Protein AF-A0A2M8Y0J9-F1 (afdb_monomer_lite)

Radius of gyration: 22.46 Å; chains: 1; bounding box: 64×47×42 Å

Foldseek 3Di:
DVVVVVVVVVVVVVVVDDDDPPPVCLQPLPCFPVVCVVPVCSNVSHPDPDDDDPWDDDDDDDDFDQPDDPVLVPDPPDDSVPPTPGDDPPDPPDPPPID

Sequence (99 aa):
MKKSLLFLIVLFSIVKANAQSYMGYIPDNYAGVQGVLFNPASIVDSRFKTDINLFSASGTLTNDFYGLSLFDLSKDSYEVNRDGARIPKKIMGDLFFLM

Structure (mmCIF, N/CA/C/O backbone):
data_AF-A0A2M8Y0J9-F1
#
_entry.id   AF-A0A2M8Y0J9-F1
#
loop_
_atom_site.group_PDB
_atom_site.id
_atom_site.type_symbol
_atom_site.label_atom_id
_atom_site.label_alt_id
_atom_site.label_comp_id
_atom_site.label_asym_id
_atom_site.label_entity_id
_atom_site.label_seq_id
_atom_site.pdbx_PDB_ins_code
_atom_site.Cartn_x
_atom_site.Cartn_y
_atom_site.Cartn_z
_atom_site.occupancy
_atom_site.B_iso_or_equiv
_atom_site.auth_seq_id
_atom_site.auth_comp_id
_atom_site.auth_asym_id
_atom_site.auth_atom_id
_atom_site.pdbx_PDB_model_num
ATOM 1 N N . MET A 1 1 ? 1.001 30.313 23.841 1.00 60.75 1 MET A N 1
ATOM 2 C CA . MET A 1 1 ? 1.987 30.283 22.731 1.00 60.75 1 MET A CA 1
ATOM 3 C C . MET A 1 1 ? 2.586 28.891 22.507 1.00 60.75 1 MET A C 1
ATOM 5 O O . MET A 1 1 ? 2.402 28.354 21.427 1.00 60.75 1 MET A O 1
ATOM 9 N N . LYS A 1 2 ? 3.196 28.244 23.513 1.00 69.38 2 LYS A N 1
ATOM 10 C CA . LYS A 1 2 ? 3.860 26.924 23.364 1.00 69.38 2 LYS A CA 1
ATOM 11 C C . LYS A 1 2 ? 2.953 25.791 22.830 1.00 69.38 2 LYS A C 1
ATOM 13 O O . LYS A 1 2 ? 3.394 24.989 22.022 1.00 69.38 2 LYS A O 1
ATOM 18 N N . LYS A 1 3 ? 1.669 25.770 23.220 1.00 79.50 3 LYS A N 1
ATOM 19 C CA . LYS A 1 3 ? 0.677 24.774 22.756 1.00 79.50 3 LYS A CA 1
ATOM 20 C C . LYS A 1 3 ? 0.274 24.942 21.280 1.00 79.50 3 LYS A C 1
ATOM 22 O O . LYS A 1 3 ? 0.011 23.954 20.612 1.00 79.50 3 LYS A O 1
ATOM 27 N N . SER A 1 4 ? 0.262 26.181 20.777 1.00 85.56 4 SER A N 1
ATOM 28 C CA . SER A 1 4 ? -0.065 26.484 19.373 1.00 85.56 4 SER A CA 1
ATOM 29 C C . SER A 1 4 ? 1.073 26.067 18.434 1.00 85.56 4 SER A C 1
ATOM 31 O O . SER A 1 4 ? 0.836 25.484 17.383 1.00 85.56 4 SER A O 1
ATOM 33 N N . LEU A 1 5 ? 2.324 26.252 18.872 1.00 90.19 5 LEU A N 1
ATOM 34 C CA . LEU A 1 5 ? 3.499 25.779 18.139 1.00 90.19 5 LEU A CA 1
ATOM 35 C C . LEU A 1 5 ? 3.516 24.247 18.001 1.00 90.19 5 LEU A C 1
ATOM 37 O O . LEU A 1 5 ? 3.785 23.727 16.924 1.00 90.19 5 LEU A O 1
ATOM 41 N N . LEU A 1 6 ? 3.189 23.531 19.079 1.00 88.88 6 LEU A N 1
ATOM 42 C CA . LEU A 1 6 ? 3.132 22.066 19.084 1.00 88.88 6 LEU A CA 1
ATOM 43 C C . LEU A 1 6 ? 2.058 21.542 18.116 1.00 88.88 6 LEU A C 1
ATOM 45 O O . LEU A 1 6 ? 2.312 20.614 17.355 1.00 88.88 6 LEU A O 1
ATOM 49 N N . PHE A 1 7 ? 0.893 22.194 18.086 1.00 90.62 7 PHE A N 1
ATOM 50 C CA . PHE A 1 7 ? -0.174 21.886 17.133 1.00 90.62 7 PHE A CA 1
ATOM 51 C C . PHE A 1 7 ? 0.268 22.087 15.676 1.00 90.62 7 PHE A C 1
ATOM 53 O O . PHE A 1 7 ? 0.031 21.224 14.833 1.00 90.62 7 PHE A O 1
ATOM 60 N N . LEU A 1 8 ? 0.965 23.189 15.386 1.00 91.00 8 LEU A N 1
ATOM 61 C CA . LEU A 1 8 ? 1.445 23.490 14.037 1.00 91.00 8 LEU A CA 1
ATOM 62 C C . LEU A 1 8 ? 2.492 22.478 13.546 1.00 91.00 8 LEU A C 1
ATOM 64 O O . LEU A 1 8 ? 2.464 22.083 12.383 1.00 91.00 8 LEU A O 1
ATOM 68 N N . ILE A 1 9 ? 3.384 22.027 14.434 1.00 90.25 9 ILE A N 1
ATOM 69 C CA . ILE A 1 9 ? 4.390 21.002 14.118 1.00 90.25 9 ILE A CA 1
ATOM 70 C C . ILE A 1 9 ? 3.711 19.676 13.759 1.00 90.25 9 ILE A C 1
ATOM 72 O O . ILE A 1 9 ? 4.038 19.087 12.731 1.00 90.25 9 ILE A O 1
ATOM 76 N N . VAL A 1 10 ? 2.727 19.241 14.554 1.00 89.19 10 VAL A N 1
ATOM 77 C CA . VAL A 1 10 ? 1.967 18.010 14.278 1.00 89.19 10 VAL A CA 1
ATOM 78 C C . VAL A 1 10 ? 1.245 18.100 12.932 1.00 89.19 10 VAL A C 1
ATOM 80 O O . V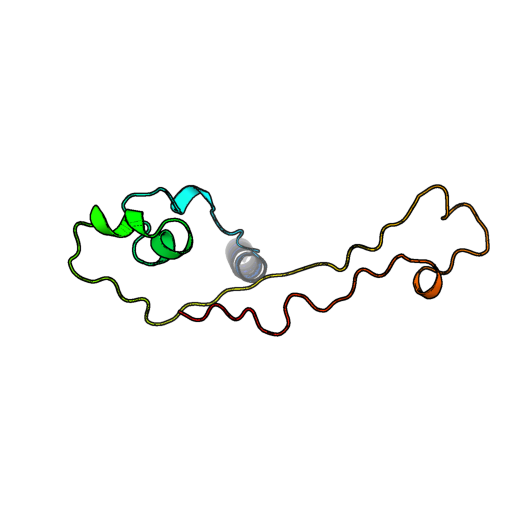AL A 1 10 ? 1.283 17.146 12.158 1.00 89.19 10 VAL A O 1
ATOM 83 N N . LEU A 1 11 ? 0.651 19.254 12.612 1.00 88.19 11 LEU A N 1
ATOM 84 C CA . LEU A 1 11 ? -0.040 19.463 11.338 1.00 88.19 11 LEU A CA 1
ATOM 85 C C . LEU A 1 11 ? 0.912 19.335 10.134 1.00 88.19 11 LEU A C 1
ATOM 87 O O . LEU A 1 11 ? 0.561 18.720 9.128 1.00 88.19 11 LEU A O 1
ATOM 91 N N . PHE A 1 12 ? 2.133 19.866 10.246 1.00 86.38 12 PHE A N 1
ATOM 92 C CA . PHE A 1 12 ? 3.130 19.804 9.172 1.00 86.38 12 PHE A CA 1
ATOM 93 C C . PHE A 1 12 ? 3.713 18.399 8.963 1.00 86.38 12 PHE A C 1
ATOM 95 O O . PHE A 1 12 ? 4.040 18.030 7.834 1.00 86.38 12 PHE A O 1
ATOM 102 N N . SER A 1 13 ? 3.822 17.593 10.024 1.00 83.75 13 SER A N 1
ATOM 103 C CA . SER A 1 13 ? 4.336 16.220 9.934 1.00 83.75 13 SER A CA 1
ATOM 104 C C . SER A 1 13 ? 3.435 15.290 9.114 1.00 83.75 13 SER A C 1
ATOM 106 O O . SER A 1 13 ? 3.945 14.392 8.447 1.00 83.75 13 SER A O 1
ATOM 108 N N . ILE A 1 14 ? 2.118 15.525 9.095 1.00 83.00 14 ILE A N 1
ATOM 109 C CA . ILE A 1 14 ? 1.154 14.691 8.354 1.00 83.00 14 ILE A CA 1
ATOM 110 C C . ILE A 1 14 ? 1.369 14.808 6.836 1.00 83.00 14 ILE A C 1
ATOM 112 O O . ILE A 1 14 ? 1.248 13.824 6.115 1.00 83.00 14 ILE A O 1
ATOM 116 N N . VAL A 1 15 ? 1.778 15.982 6.346 1.00 81.00 15 VAL A N 1
ATOM 117 C CA . VAL A 1 15 ? 1.997 16.242 4.907 1.00 81.00 15 VAL A CA 1
ATOM 118 C C . VAL A 1 15 ? 3.236 15.514 4.362 1.00 81.00 15 VAL A C 1
ATOM 120 O O . VAL A 1 15 ? 3.389 15.346 3.154 1.00 81.00 15 VAL A O 1
ATOM 123 N N . LYS A 1 16 ? 4.143 15.074 5.241 1.00 74.75 16 LYS A N 1
ATOM 124 C CA . LYS A 1 16 ? 5.374 14.350 4.882 1.00 74.75 16 LYS A CA 1
ATOM 125 C C . LYS A 1 16 ? 5.339 12.869 5.257 1.00 74.75 16 LYS A C 1
ATOM 127 O O . LYS A 1 16 ? 6.337 12.177 5.060 1.00 74.75 16 LYS A O 1
ATOM 132 N N . ALA A 1 17 ? 4.224 12.378 5.791 1.00 73.50 17 ALA A N 1
ATOM 133 C CA . ALA A 1 17 ? 4.082 10.971 6.121 1.00 73.50 17 ALA A CA 1
ATOM 134 C C . ALA A 1 17 ? 3.977 10.144 4.830 1.00 73.50 17 ALA A C 1
ATOM 136 O O . ALA A 1 17 ? 2.997 10.236 4.095 1.00 73.50 17 ALA A O 1
ATOM 137 N 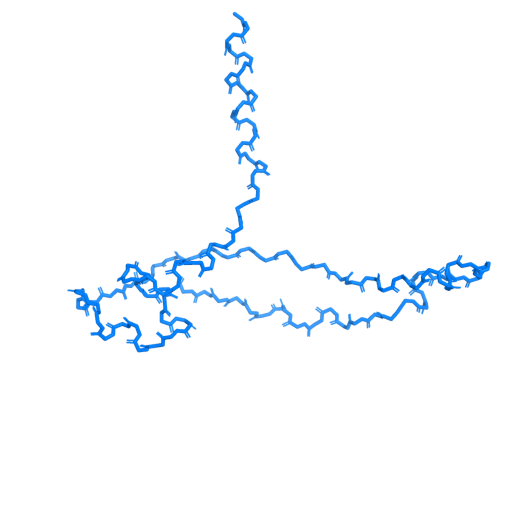N . ASN A 1 18 ? 4.994 9.325 4.552 1.00 67.88 18 ASN A N 1
ATOM 138 C CA . ASN A 1 18 ? 4.908 8.303 3.515 1.00 67.88 18 ASN A CA 1
ATOM 139 C C . ASN A 1 18 ? 4.105 7.125 4.077 1.00 67.88 18 ASN A C 1
ATOM 141 O O . ASN A 1 18 ? 4.576 6.428 4.976 1.00 67.88 18 ASN A O 1
ATOM 145 N N . ALA A 1 19 ? 2.889 6.914 3.576 1.00 69.62 19 ALA A N 1
ATOM 146 C CA . ALA A 1 19 ? 2.122 5.716 3.891 1.00 69.62 19 ALA A CA 1
ATOM 147 C C . ALA A 1 19 ? 2.652 4.546 3.049 1.00 69.62 19 ALA A C 1
ATOM 149 O O . ALA A 1 19 ? 2.707 4.634 1.824 1.00 69.62 19 ALA A O 1
ATOM 150 N N . GLN A 1 20 ? 3.057 3.457 3.704 1.00 66.19 20 GLN A N 1
ATOM 151 C CA . GLN A 1 20 ? 3.396 2.204 3.026 1.00 66.19 20 GLN A CA 1
ATOM 152 C C . GLN A 1 20 ? 2.133 1.372 2.781 1.00 66.19 20 GLN A C 1
ATOM 154 O O . GLN A 1 20 ? 1.230 1.351 3.622 1.00 66.19 20 GLN A O 1
ATOM 159 N N . SER A 1 21 ? 2.075 0.664 1.651 1.00 70.50 21 SER A N 1
ATOM 160 C CA . SER A 1 21 ? 0.982 -0.266 1.356 1.00 70.50 21 SER A CA 1
ATOM 161 C C . SER A 1 21 ? 0.950 -1.383 2.400 1.00 70.50 21 SER A C 1
ATOM 163 O O . SER A 1 21 ? 1.915 -2.130 2.564 1.00 70.50 21 SER A O 1
ATOM 165 N N . TYR A 1 22 ? -0.164 -1.507 3.118 1.00 75.88 22 TYR A N 1
ATOM 166 C CA . TYR A 1 22 ? -0.329 -2.533 4.144 1.00 75.88 22 TYR A CA 1
ATOM 167 C C . TYR A 1 22 ? -0.663 -3.894 3.509 1.00 75.88 22 TYR A C 1
ATOM 169 O O . TYR A 1 22 ? -1.814 -4.284 3.435 1.00 75.88 22 TYR A O 1
ATOM 177 N N . MET A 1 23 ? 0.335 -4.659 3.062 1.00 73.25 23 MET A N 1
ATOM 178 C CA . MET A 1 23 ? 0.112 -5.962 2.394 1.00 73.25 23 MET A CA 1
ATOM 179 C C . MET A 1 23 ? -0.713 -6.974 3.218 1.00 73.25 23 MET A C 1
ATOM 181 O O . MET A 1 23 ? -1.288 -7.902 2.657 1.00 73.25 23 MET A O 1
ATOM 185 N N . GLY A 1 24 ? -0.801 -6.794 4.540 1.00 78.81 24 GLY A N 1
ATOM 186 C CA . GLY A 1 24 ? -1.594 -7.644 5.428 1.00 78.81 24 GLY A CA 1
ATOM 187 C C . GLY A 1 24 ? -3.113 -7.531 5.261 1.00 78.81 24 GLY A C 1
ATOM 188 O O . GLY A 1 24 ? -3.805 -8.415 5.752 1.00 78.81 24 GLY A O 1
ATOM 189 N N . TYR A 1 25 ? -3.642 -6.508 4.571 1.00 79.44 25 TYR A N 1
ATOM 190 C CA . TYR A 1 25 ? -5.094 -6.411 4.339 1.00 79.44 25 TYR A CA 1
ATOM 191 C C . TYR A 1 25 ? -5.587 -7.353 3.235 1.00 79.44 25 TYR A C 1
ATOM 193 O O . TYR A 1 25 ? -6.771 -7.652 3.185 1.00 79.44 25 TYR A O 1
ATOM 201 N N . ILE A 1 26 ? -4.707 -7.809 2.338 1.00 80.19 26 ILE A N 1
ATOM 202 C CA . ILE A 1 26 ? -5.084 -8.579 1.143 1.00 80.19 26 ILE A CA 1
ATOM 203 C C . ILE A 1 26 ? -5.850 -9.877 1.477 1.00 80.19 26 ILE A C 1
ATOM 205 O O . ILE A 1 26 ? -6.861 -10.130 0.824 1.00 80.19 26 ILE A O 1
ATOM 209 N N . PRO A 1 27 ? -5.426 -10.704 2.457 1.00 81.62 27 PRO A N 1
ATOM 210 C CA . PRO A 1 27 ? -6.167 -11.907 2.841 1.00 81.62 27 PRO A CA 1
ATOM 211 C C . PRO A 1 27 ? -7.319 -11.646 3.827 1.00 81.62 27 PRO A C 1
ATOM 213 O O . PRO A 1 27 ? -7.887 -12.606 4.343 1.00 81.62 27 PRO A O 1
ATOM 216 N N . ASP A 1 28 ? -7.643 -10.391 4.147 1.00 82.19 28 ASP A N 1
ATOM 217 C CA . ASP A 1 28 ? -8.745 -10.079 5.057 1.00 82.19 28 ASP A CA 1
ATOM 218 C C . ASP A 1 28 ? -10.104 -10.316 4.372 1.00 82.19 28 ASP A C 1
ATOM 220 O O . ASP A 1 28 ? -10.294 -10.023 3.190 1.00 82.19 28 ASP A O 1
ATOM 224 N N . ASN A 1 29 ? -11.092 -10.772 5.140 1.00 80.69 29 ASN A N 1
ATOM 225 C CA . ASN A 1 29 ? -12.473 -10.967 4.689 1.00 80.69 29 ASN A CA 1
ATOM 226 C C . ASN A 1 29 ? -13.153 -9.642 4.288 1.00 80.69 29 ASN A C 1
ATOM 228 O O . ASN A 1 29 ? -14.206 -9.648 3.651 1.00 80.69 29 ASN A O 1
ATOM 232 N N . TYR A 1 30 ? -12.561 -8.503 4.663 1.00 81.19 30 TYR A N 1
ATOM 233 C CA . TYR A 1 30 ? -13.031 -7.156 4.327 1.00 81.19 30 TYR A CA 1
ATOM 234 C C . TYR A 1 30 ? -12.185 -6.454 3.252 1.00 81.19 30 TYR A C 1
ATOM 236 O O . TYR A 1 30 ? -12.378 -5.263 3.016 1.00 81.19 30 TYR A O 1
ATOM 244 N N . ALA A 1 31 ? -11.279 -7.167 2.570 1.00 82.06 31 ALA A N 1
ATOM 245 C CA . ALA A 1 31 ? -10.465 -6.600 1.488 1.00 82.06 31 ALA A CA 1
ATOM 246 C C . ALA A 1 31 ? -11.296 -6.136 0.272 1.00 82.06 31 ALA A C 1
ATOM 248 O O . ALA A 1 31 ? -10.824 -5.329 -0.532 1.00 82.06 31 ALA A O 1
ATOM 249 N N . GLY A 1 32 ? -12.524 -6.650 0.134 1.00 85.31 32 GLY A N 1
ATOM 250 C CA . GLY A 1 32 ? -13.461 -6.280 -0.925 1.00 85.31 32 GLY A CA 1
ATOM 251 C C . GLY A 1 32 ? -12.889 -6.507 -2.325 1.00 85.31 32 GLY A C 1
ATOM 252 O O . GLY A 1 32 ? -12.119 -7.441 -2.569 1.00 85.31 32 GLY A O 1
ATOM 253 N N . VAL A 1 33 ? -13.237 -5.613 -3.249 1.00 87.12 33 VAL A N 1
ATOM 254 C CA . VAL A 1 33 ? -12.779 -5.636 -4.646 1.00 87.12 33 VAL A CA 1
ATOM 255 C C . VAL A 1 33 ? -11.257 -5.503 -4.786 1.00 87.12 33 VAL A C 1
ATOM 257 O O . VAL A 1 33 ? -10.687 -6.028 -5.739 1.00 87.12 33 VAL A O 1
ATOM 260 N N . GLN A 1 34 ? -10.566 -4.890 -3.819 1.00 86.56 34 GLN A N 1
ATOM 261 C CA . GLN A 1 34 ? -9.103 -4.764 -3.855 1.00 86.56 34 GLN A CA 1
ATOM 262 C C . GLN A 1 34 ? -8.392 -6.106 -3.620 1.00 86.56 34 GLN A C 1
ATOM 264 O O . GLN A 1 34 ? -7.312 -6.336 -4.163 1.00 86.56 34 GLN A O 1
ATOM 269 N N . GLY A 1 35 ? -9.002 -7.027 -2.864 1.00 85.06 35 GLY A N 1
ATOM 270 C CA . GLY A 1 35 ? -8.468 -8.380 -2.662 1.00 85.06 35 GLY A CA 1
ATOM 271 C C . GLY A 1 35 ? -8.476 -9.229 -3.940 1.00 85.06 35 GLY A C 1
ATOM 272 O O . GLY A 1 35 ? -7.566 -10.031 -4.159 1.00 85.06 35 GLY A O 1
ATOM 273 N N . VAL A 1 36 ? -9.442 -8.984 -4.835 1.00 86.62 36 VAL A N 1
ATOM 274 C CA . VAL A 1 36 ? -9.613 -9.697 -6.119 1.00 86.62 36 VAL A CA 1
ATOM 275 C C . VAL A 1 36 ? -8.400 -9.526 -7.033 1.00 86.62 36 VAL A C 1
ATOM 277 O O . VAL A 1 36 ? -8.069 -10.438 -7.788 1.00 86.62 36 VAL A O 1
ATOM 280 N N . LEU A 1 37 ? -7.698 -8.393 -6.922 1.00 85.00 37 LEU A N 1
ATOM 281 C CA . LEU A 1 37 ? -6.482 -8.103 -7.689 1.00 85.00 37 LEU A CA 1
ATOM 282 C C . LEU A 1 37 ? -5.350 -9.095 -7.405 1.00 85.00 37 LEU A C 1
ATOM 284 O O . LEU A 1 37 ? -4.510 -9.342 -8.268 1.00 85.00 37 LEU A O 1
ATOM 288 N N . PHE A 1 38 ? -5.339 -9.668 -6.202 1.00 84.25 38 PHE A N 1
ATOM 289 C CA . PHE A 1 38 ? -4.332 -10.627 -5.760 1.00 84.25 38 PHE A CA 1
ATOM 290 C C . PHE A 1 38 ? -4.868 -12.059 -5.744 1.00 84.25 38 PHE A C 1
ATOM 292 O O . PHE A 1 38 ? -4.129 -12.995 -6.045 1.00 84.25 38 PHE A O 1
ATOM 299 N N . ASN A 1 39 ? -6.145 -12.241 -5.399 1.00 86.56 39 ASN A N 1
ATOM 300 C CA . ASN A 1 39 ? -6.808 -13.537 -5.391 1.00 86.56 39 ASN A CA 1
ATOM 301 C C . ASN A 1 39 ? -8.272 -13.403 -5.848 1.00 86.56 39 ASN A C 1
ATOM 303 O O . ASN A 1 39 ? -9.129 -13.058 -5.037 1.00 86.56 39 ASN A O 1
ATOM 307 N N . PRO A 1 40 ? -8.615 -13.749 -7.101 1.00 86.75 40 PRO A N 1
ATOM 308 C CA . PRO A 1 40 ? -9.975 -13.580 -7.604 1.00 86.75 40 PRO A CA 1
ATOM 309 C C . PRO A 1 40 ? -11.015 -14.453 -6.888 1.00 86.75 40 PRO A C 1
ATOM 311 O O . PRO A 1 40 ? -12.200 -14.135 -6.919 1.00 86.75 40 PRO A O 1
ATOM 314 N N . ALA A 1 41 ? -10.598 -15.528 -6.208 1.00 87.56 41 ALA A N 1
ATOM 315 C CA . ALA A 1 41 ? -11.505 -16.364 -5.425 1.00 87.56 41 ALA A CA 1
ATOM 316 C C . ALA A 1 41 ? -11.973 -15.690 -4.121 1.00 87.56 41 ALA A C 1
ATOM 318 O O . ALA A 1 41 ? -12.971 -16.125 -3.549 1.00 87.56 41 ALA A O 1
ATOM 319 N N . SER A 1 42 ? -11.306 -14.621 -3.663 1.00 86.50 42 SER A N 1
ATOM 320 C CA . SER A 1 42 ? -11.651 -13.944 -2.405 1.00 86.50 42 SER A CA 1
ATOM 321 C C . SER A 1 42 ? -13.046 -13.310 -2.421 1.00 86.50 42 SER A C 1
ATOM 323 O O . SER A 1 42 ? -13.643 -13.124 -1.367 1.00 86.50 42 SER A O 1
ATOM 325 N N . ILE A 1 43 ? -13.596 -13.004 -3.603 1.00 86.12 43 ILE A N 1
ATOM 326 C CA . ILE A 1 43 ? -14.923 -12.384 -3.727 1.00 86.12 43 ILE A CA 1
ATOM 327 C C . ILE A 1 43 ? -16.0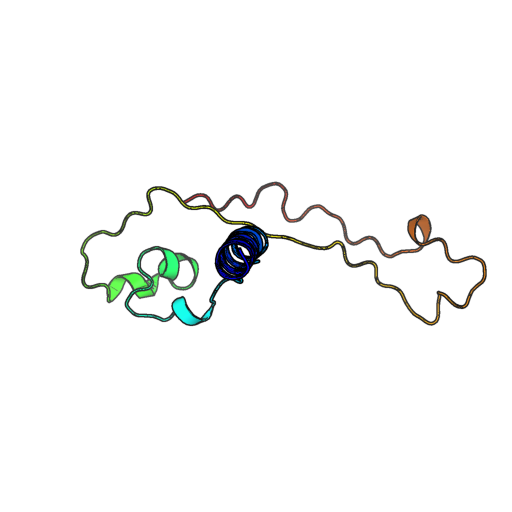71 -13.367 -3.483 1.00 86.12 43 ILE A C 1
ATOM 329 O O . ILE A 1 43 ? -17.172 -12.947 -3.137 1.00 86.12 43 ILE A O 1
ATOM 333 N N . VAL A 1 44 ? -15.827 -14.670 -3.658 1.00 86.69 44 VAL A N 1
ATOM 334 C CA . VAL A 1 44 ? -16.867 -15.707 -3.553 1.00 86.69 44 VAL A CA 1
ATOM 335 C C . VAL A 1 44 ? -17.409 -15.805 -2.128 1.00 86.69 44 VAL A C 1
ATOM 337 O O . VAL A 1 44 ? -18.592 -16.076 -1.945 1.00 86.69 44 VAL A O 1
ATOM 340 N N . ASP A 1 45 ? -16.561 -15.536 -1.135 1.00 84.00 45 ASP A N 1
ATOM 341 C CA . ASP A 1 45 ? -16.921 -15.556 0.286 1.00 84.00 45 ASP A CA 1
ATOM 342 C C . ASP A 1 45 ? -17.388 -14.178 0.809 1.00 84.00 45 ASP A C 1
ATOM 344 O O . ASP A 1 45 ? -17.603 -13.977 2.004 1.00 84.00 45 ASP A O 1
ATOM 348 N N . SER A 1 46 ? -17.570 -13.191 -0.079 1.00 84.12 46 SER A N 1
ATOM 349 C CA . SER A 1 46 ? -18.053 -11.865 0.314 1.00 84.12 46 SER A CA 1
ATOM 350 C C . SER A 1 46 ? -19.531 -11.896 0.710 1.00 84.12 46 SER A C 1
ATOM 352 O O . SER A 1 46 ? -20.385 -12.465 0.030 1.00 84.12 46 SER A O 1
ATOM 354 N N . ARG A 1 47 ? -19.873 -11.191 1.795 1.00 85.88 47 ARG A N 1
ATOM 355 C CA . ARG A 1 47 ? -21.268 -11.011 2.245 1.00 85.88 47 ARG A CA 1
ATOM 356 C C . ARG A 1 47 ? -22.055 -10.021 1.377 1.00 85.88 47 ARG A C 1
ATOM 358 O O . ARG A 1 47 ? -23.278 -9.940 1.503 1.00 85.88 47 ARG A O 1
ATOM 365 N N . PHE A 1 48 ? -21.371 -9.249 0.532 1.00 86.62 48 PHE A N 1
ATOM 366 C CA . PHE A 1 48 ? -21.970 -8.251 -0.350 1.00 86.62 48 PHE A CA 1
ATOM 367 C C . PHE A 1 48 ? -22.168 -8.822 -1.756 1.00 86.62 48 PHE A C 1
ATOM 369 O O . PHE A 1 48 ? -21.278 -9.454 -2.313 1.00 86.62 48 PHE A O 1
ATOM 376 N N . LYS A 1 49 ? -23.335 -8.564 -2.361 1.00 87.00 49 LYS A N 1
ATOM 377 C CA . LYS A 1 49 ? -23.650 -9.027 -3.727 1.00 87.00 49 LYS A CA 1
ATOM 378 C C . LYS A 1 49 ? -22.857 -8.294 -4.811 1.00 87.00 49 LYS A C 1
ATOM 380 O O . LYS A 1 49 ? -22.716 -8.813 -5.914 1.00 87.00 49 LYS A O 1
ATOM 385 N N . THR A 1 50 ? -22.417 -7.068 -4.541 1.00 87.81 50 THR A N 1
ATOM 386 C CA . THR A 1 50 ? -21.715 -6.226 -5.512 1.00 87.81 50 THR A CA 1
ATOM 387 C C . THR A 1 50 ? -20.781 -5.287 -4.765 1.00 87.81 50 THR A C 1
ATOM 389 O O . THR A 1 50 ? -21.205 -4.643 -3.806 1.00 87.81 50 THR A O 1
ATOM 392 N N . ASP A 1 51 ? -19.534 -5.218 -5.216 1.00 87.81 51 ASP A N 1
ATOM 393 C CA . ASP A 1 51 ? -18.516 -4.282 -4.747 1.00 87.81 51 ASP A CA 1
ATOM 394 C C . ASP A 1 51 ? -17.959 -3.547 -5.973 1.00 87.81 51 ASP A C 1
ATOM 396 O O . ASP A 1 51 ? -17.651 -4.177 -6.988 1.00 87.81 51 ASP A O 1
ATOM 400 N N . ILE A 1 52 ? -17.925 -2.217 -5.912 1.00 88.00 52 ILE A N 1
ATOM 401 C CA . ILE A 1 52 ? -17.525 -1.350 -7.022 1.00 88.00 52 ILE A CA 1
ATOM 402 C C . ILE A 1 52 ? -16.511 -0.354 -6.479 1.00 88.00 52 ILE A C 1
ATOM 404 O O . ILE A 1 52 ? -16.836 0.476 -5.629 1.00 88.00 52 ILE A O 1
ATOM 408 N N . ASN A 1 53 ? -15.297 -0.402 -7.019 1.00 87.25 53 ASN A N 1
ATOM 409 C CA . ASN A 1 53 ? -14.342 0.679 -6.845 1.00 87.25 53 ASN A CA 1
ATOM 410 C C . ASN A 1 53 ? -14.709 1.814 -7.815 1.00 87.25 53 ASN A C 1
ATOM 412 O O . ASN A 1 53 ? -14.870 1.575 -9.009 1.00 87.25 53 ASN A O 1
ATOM 416 N N . LEU A 1 54 ? -14.925 3.017 -7.282 1.00 88.44 54 LEU A N 1
ATOM 417 C CA . LEU A 1 54 ? -15.288 4.195 -8.076 1.00 88.44 54 LEU A CA 1
ATOM 418 C C . LEU A 1 54 ? -14.054 4.995 -8.497 1.00 88.44 54 LEU A C 1
ATOM 420 O O . LEU A 1 54 ? -14.048 5.583 -9.574 1.00 88.44 54 LEU A O 1
ATOM 424 N N . PHE A 1 55 ? -13.054 5.060 -7.614 1.00 84.25 55 PHE A N 1
ATOM 425 C CA . PHE A 1 55 ? -11.819 5.806 -7.807 1.00 84.25 55 PHE A CA 1
ATOM 426 C C . PHE A 1 55 ? -10.728 5.216 -6.908 1.00 84.25 55 PHE A C 1
ATOM 428 O O . PHE A 1 55 ? -10.891 5.165 -5.686 1.00 84.25 55 PHE A O 1
ATOM 435 N N . SER A 1 56 ? -9.571 4.889 -7.478 1.00 75.31 56 SER A N 1
ATOM 436 C CA . SER A 1 56 ? -8.345 4.633 -6.720 1.00 75.31 56 SER A CA 1
ATOM 437 C C . SER A 1 56 ? -7.228 5.597 -7.098 1.00 75.31 56 SER A C 1
ATOM 439 O O . SER A 1 56 ? -7.190 6.179 -8.183 1.00 75.31 56 SER A O 1
ATOM 441 N N . ALA A 1 57 ? -6.300 5.768 -6.161 1.00 73.31 57 ALA A N 1
ATOM 442 C CA . ALA A 1 57 ? -5.045 6.461 -6.380 1.00 73.31 57 ALA A CA 1
ATOM 443 C C . ALA A 1 57 ? -3.912 5.571 -5.865 1.00 73.31 57 ALA A C 1
ATOM 445 O O . ALA A 1 57 ? -3.919 5.152 -4.707 1.00 73.31 57 ALA A O 1
ATOM 446 N N . SER A 1 58 ? -2.928 5.301 -6.717 1.00 69.75 58 SER A N 1
ATOM 447 C CA . SER A 1 58 ? -1.725 4.544 -6.373 1.00 69.75 58 SER A CA 1
ATOM 448 C C . SER A 1 58 ? -0.488 5.390 -6.653 1.00 69.75 58 SER A C 1
ATOM 450 O O . SER A 1 58 ? -0.362 5.965 -7.733 1.00 69.75 58 SER A O 1
ATOM 452 N N . GLY A 1 59 ? 0.436 5.456 -5.695 1.00 61.72 59 GLY A N 1
ATOM 453 C CA . GLY A 1 59 ? 1.727 6.121 -5.856 1.00 61.72 59 GLY A CA 1
ATOM 454 C C . GLY A 1 59 ? 2.860 5.125 -5.658 1.00 61.72 59 GLY A C 1
ATOM 455 O O . GLY A 1 59 ? 3.003 4.564 -4.575 1.00 61.72 59 GLY A O 1
ATOM 456 N N . THR A 1 60 ? 3.677 4.918 -6.687 1.00 58.06 60 THR A N 1
ATOM 457 C CA . THR A 1 60 ? 4.864 4.060 -6.617 1.00 58.06 60 THR A CA 1
ATOM 458 C C . THR A 1 60 ? 6.103 4.908 -6.862 1.00 58.06 60 THR A C 1
ATOM 460 O O . THR A 1 60 ? 6.224 5.565 -7.892 1.00 58.06 60 THR A O 1
ATOM 463 N N . LEU A 1 61 ? 7.028 4.898 -5.903 1.00 53.84 61 LEU A N 1
ATOM 464 C CA . LEU A 1 61 ? 8.340 5.523 -6.036 1.00 53.84 61 LEU A CA 1
ATOM 465 C C . LEU A 1 61 ? 9.368 4.421 -6.302 1.00 53.84 61 LEU A C 1
ATOM 467 O O . LEU A 1 61 ? 9.760 3.697 -5.389 1.00 53.84 61 LEU A O 1
ATOM 471 N N . THR A 1 62 ? 9.787 4.279 -7.557 1.00 53.53 62 THR A N 1
ATOM 472 C CA . THR A 1 62 ? 10.855 3.353 -7.955 1.00 53.53 62 THR A CA 1
ATOM 473 C C . THR A 1 62 ? 12.166 4.120 -8.089 1.00 53.53 62 THR A C 1
ATOM 475 O O . THR A 1 62 ? 12.197 5.209 -8.660 1.00 53.53 62 THR A O 1
ATOM 478 N N . ASN A 1 63 ? 13.245 3.560 -7.544 1.00 53.81 63 ASN A N 1
ATOM 479 C CA . ASN A 1 63 ? 14.593 4.107 -7.655 1.00 53.81 63 ASN A CA 1
ATOM 480 C C . ASN A 1 63 ? 15.375 3.320 -8.717 1.00 53.81 63 ASN A C 1
ATOM 482 O O . ASN A 1 63 ? 15.375 2.087 -8.687 1.00 53.81 63 ASN A O 1
ATOM 486 N N . ASP A 1 64 ? 16.042 4.026 -9.629 1.00 60.44 64 ASP A N 1
ATOM 487 C CA . ASP A 1 64 ? 17.019 3.430 -10.535 1.00 60.44 64 ASP A CA 1
ATOM 488 C C . ASP A 1 64 ? 18.240 3.017 -9.695 1.00 60.44 64 ASP A C 1
ATOM 490 O O . ASP A 1 64 ? 19.023 3.853 -9.242 1.00 60.44 64 ASP A O 1
ATOM 494 N N . PHE A 1 65 ? 18.387 1.718 -9.429 1.00 48.34 65 PHE A N 1
ATOM 495 C CA . PHE A 1 65 ? 19.507 1.204 -8.643 1.00 48.34 65 PHE A CA 1
ATOM 496 C C . PHE A 1 65 ? 20.824 1.443 -9.399 1.00 48.34 65 PHE A C 1
ATOM 498 O O . PHE A 1 65 ? 21.138 0.742 -10.360 1.00 48.34 65 PHE A O 1
ATOM 505 N N . TYR A 1 66 ? 21.620 2.416 -8.952 1.00 53.53 66 TYR A N 1
ATOM 506 C CA . TYR A 1 66 ? 23.027 2.512 -9.333 1.00 53.53 66 TYR A CA 1
ATOM 507 C C . TYR A 1 66 ? 23.791 1.468 -8.519 1.00 53.53 66 TYR A C 1
ATOM 509 O O . TYR A 1 66 ? 24.076 1.670 -7.339 1.00 53.53 66 TYR A O 1
ATOM 517 N N . GLY A 1 67 ? 24.081 0.318 -9.129 1.00 52.69 67 GLY A N 1
ATOM 518 C CA . GLY A 1 67 ? 24.971 -0.677 -8.539 1.00 52.69 67 GLY A CA 1
ATOM 519 C C . GLY A 1 67 ? 26.374 -0.090 -8.404 1.00 52.69 67 GLY A C 1
ATOM 520 O O . GLY A 1 67 ? 27.122 -0.053 -9.375 1.00 52.69 67 GLY A O 1
ATOM 521 N N . LEU A 1 68 ? 26.718 0.416 -7.220 1.00 54.62 68 LEU A N 1
ATOM 522 C CA . LEU A 1 68 ? 28.062 0.898 -6.918 1.00 54.62 68 LEU A CA 1
ATOM 523 C C . LEU A 1 68 ? 28.869 -0.252 -6.312 1.00 54.62 68 LEU A C 1
ATOM 525 O O . LEU A 1 68 ? 28.749 -0.560 -5.126 1.00 54.62 68 LEU A O 1
ATOM 529 N N . SER A 1 69 ? 29.695 -0.896 -7.131 1.00 55.12 69 SER A N 1
ATOM 530 C CA . SER A 1 69 ? 30.711 -1.830 -6.650 1.00 55.12 69 SER A CA 1
ATOM 531 C C . SER A 1 69 ? 31.789 -1.045 -5.899 1.00 55.12 69 SER A C 1
ATOM 533 O O . SER A 1 69 ? 32.519 -0.259 -6.499 1.00 55.12 69 SER A O 1
ATOM 535 N N . LEU A 1 70 ? 31.927 -1.268 -4.587 1.00 57.50 70 LEU A N 1
ATOM 536 C CA . LEU A 1 70 ? 32.944 -0.602 -3.753 1.00 57.50 70 LEU A CA 1
ATOM 537 C C . LEU A 1 70 ? 34.379 -0.806 -4.282 1.00 57.50 70 LEU A C 1
ATOM 539 O O . LEU A 1 70 ? 35.228 0.063 -4.114 1.00 57.50 70 LEU A O 1
ATOM 543 N N . PHE A 1 71 ? 34.633 -1.927 -4.964 1.00 63.12 71 PHE A N 1
ATOM 544 C CA . PHE A 1 71 ? 35.912 -2.229 -5.611 1.00 63.12 71 PHE A CA 1
ATOM 545 C C . PHE A 1 71 ? 36.187 -1.393 -6.873 1.00 63.12 71 PHE A C 1
ATOM 547 O O . PHE A 1 71 ? 37.352 -1.163 -7.194 1.00 63.12 71 PHE A O 1
ATOM 554 N N . ASP A 1 72 ? 35.153 -0.908 -7.567 1.00 57.41 72 ASP A N 1
ATOM 555 C CA . ASP A 1 72 ? 35.311 -0.062 -8.758 1.00 57.41 72 ASP A CA 1
ATOM 556 C C . ASP A 1 72 ? 35.414 1.428 -8.408 1.00 57.41 72 ASP A C 1
ATOM 558 O O . ASP A 1 72 ? 36.089 2.165 -9.119 1.00 57.41 72 ASP A O 1
ATOM 562 N N . LEU A 1 73 ? 34.883 1.854 -7.253 1.00 57.25 73 LEU A N 1
ATOM 563 C CA . LEU A 1 73 ? 35.101 3.204 -6.703 1.00 57.25 73 LEU A CA 1
ATOM 564 C C . LEU A 1 73 ? 36.567 3.478 -6.318 1.00 57.25 73 LEU A C 1
ATOM 566 O O . LEU A 1 73 ? 36.955 4.631 -6.163 1.00 57.25 73 LEU A O 1
ATOM 570 N N . SER A 1 74 ? 37.381 2.431 -6.147 1.00 64.94 74 SER A N 1
ATOM 571 C CA . SER A 1 74 ? 38.812 2.548 -5.834 1.00 64.94 74 SER A CA 1
ATOM 572 C C . SER A 1 74 ? 39.688 2.803 -7.068 1.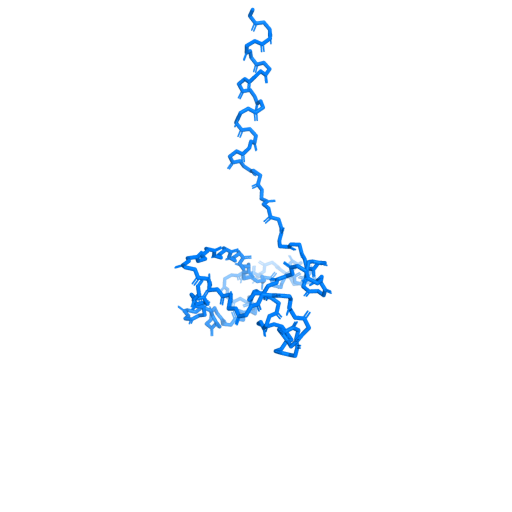00 64.94 74 SER A C 1
ATOM 574 O O . SER A 1 74 ? 40.895 3.002 -6.919 1.00 64.94 74 SER A O 1
ATOM 576 N N . LYS A 1 75 ? 39.127 2.760 -8.283 1.00 61.25 75 LYS A N 1
ATOM 577 C CA . LYS A 1 75 ? 39.845 3.116 -9.510 1.00 61.25 75 LYS A CA 1
ATOM 578 C C . LYS A 1 75 ? 39.609 4.597 -9.796 1.00 61.25 75 LYS A C 1
ATOM 580 O O . LYS A 1 75 ? 38.468 5.035 -9.882 1.00 61.25 75 LYS A O 1
ATOM 585 N N . ASP A 1 76 ? 40.689 5.340 -10.017 1.00 60.66 76 ASP A N 1
ATOM 586 C CA . ASP A 1 76 ? 40.715 6.800 -10.239 1.00 60.66 76 ASP A CA 1
ATOM 587 C C . ASP A 1 76 ? 39.961 7.271 -11.509 1.00 60.66 76 ASP A C 1
ATOM 589 O O . ASP A 1 76 ? 39.955 8.444 -11.857 1.00 60.66 76 ASP A O 1
ATOM 593 N N . SER A 1 77 ? 39.324 6.352 -12.243 1.00 59.41 77 SER A N 1
ATOM 594 C CA . SER A 1 77 ? 38.680 6.587 -13.543 1.00 59.41 77 SER A CA 1
ATOM 595 C C . SER A 1 77 ? 37.250 6.039 -13.621 1.00 59.41 77 SER A C 1
ATOM 597 O O . SER A 1 77 ? 36.770 5.768 -14.716 1.00 59.41 77 SER A O 1
ATOM 599 N N . TYR A 1 78 ? 36.576 5.822 -12.486 1.00 58.97 78 TYR A N 1
ATOM 600 C CA . TYR A 1 78 ? 35.190 5.344 -12.482 1.00 58.97 78 TYR A CA 1
ATOM 601 C C . TYR A 1 78 ? 34.200 6.502 -12.672 1.00 58.97 78 TYR A C 1
ATOM 603 O O . TYR A 1 78 ? 33.930 7.276 -11.749 1.00 58.97 78 TYR A O 1
ATOM 611 N N . GLU A 1 79 ? 33.621 6.612 -13.869 1.00 62.81 79 GLU A N 1
ATOM 612 C CA . GLU A 1 79 ? 32.560 7.578 -14.154 1.00 62.81 79 GLU A CA 1
ATOM 613 C C . GLU A 1 79 ? 31.179 6.925 -13.980 1.00 62.81 79 GLU A C 1
ATOM 615 O O . GLU A 1 79 ? 30.710 6.172 -14.833 1.00 62.81 79 GLU A O 1
ATOM 620 N N . VAL A 1 80 ? 30.466 7.290 -12.905 1.00 59.78 80 VAL A N 1
ATOM 621 C CA . VAL A 1 80 ? 29.114 6.786 -12.551 1.00 59.78 80 VAL A CA 1
ATOM 622 C C . VAL A 1 80 ? 28.116 6.867 -13.718 1.00 59.78 80 VAL A C 1
ATOM 624 O O . VAL A 1 80 ? 27.209 6.045 -13.838 1.00 59.78 80 VAL A O 1
ATOM 627 N N . ASN A 1 81 ? 28.289 7.848 -14.608 1.00 59.31 81 ASN A N 1
ATOM 628 C CA . ASN A 1 81 ? 27.430 8.031 -15.772 1.00 59.31 81 ASN A CA 1
ATOM 629 C C . ASN A 1 81 ? 27.752 7.089 -16.946 1.00 59.31 81 ASN A C 1
ATOM 631 O O . ASN A 1 81 ? 26.838 6.830 -17.732 1.00 59.31 81 ASN A O 1
ATOM 635 N N . ARG A 1 82 ? 28.995 6.609 -17.095 1.00 60.50 82 ARG A N 1
ATOM 636 C CA . ARG A 1 82 ? 29.449 5.805 -18.249 1.00 60.50 82 ARG A CA 1
ATOM 637 C C . ARG A 1 82 ? 29.566 4.317 -17.931 1.00 60.50 82 ARG A C 1
ATOM 639 O O . ARG A 1 82 ? 29.166 3.513 -18.766 1.00 60.50 82 ARG A O 1
ATOM 646 N N . ASP A 1 83 ? 30.025 3.984 -16.726 1.00 58.53 83 ASP A N 1
ATOM 647 C CA . ASP A 1 83 ? 30.377 2.610 -16.337 1.00 58.53 83 ASP A CA 1
ATOM 648 C C . ASP A 1 83 ? 29.345 1.955 -15.406 1.0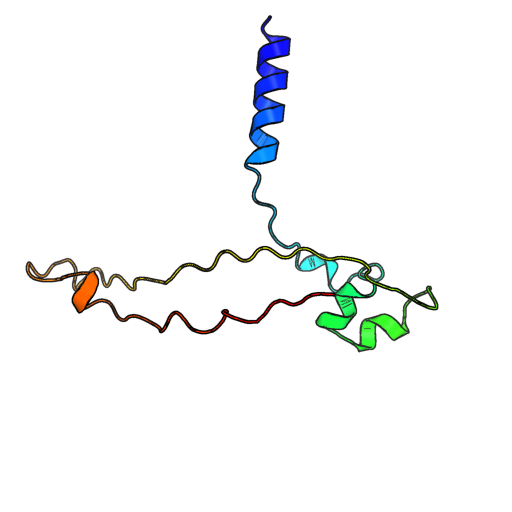0 58.53 83 ASP A C 1
ATOM 650 O O . ASP A 1 83 ? 29.396 0.753 -15.146 1.00 58.53 83 ASP A O 1
ATOM 654 N N . GLY A 1 84 ? 28.371 2.729 -14.917 1.00 58.28 84 GLY A N 1
ATOM 655 C CA . GLY A 1 84 ? 27.250 2.193 -14.155 1.00 58.28 84 GLY A CA 1
ATOM 656 C C . GLY A 1 84 ? 26.364 1.313 -15.038 1.00 58.28 84 GLY A C 1
ATOM 657 O O . GLY A 1 84 ? 25.856 1.769 -16.065 1.00 58.28 84 GLY A O 1
ATOM 658 N N . ALA A 1 85 ? 26.137 0.062 -14.628 1.00 55.94 85 ALA A N 1
ATOM 659 C CA . ALA A 1 85 ? 25.183 -0.835 -15.274 1.00 55.94 85 ALA A CA 1
ATOM 660 C C . ALA A 1 85 ? 23.764 -0.242 -15.179 1.00 55.94 85 ALA A C 1
ATOM 662 O O . ALA A 1 85 ? 23.067 -0.394 -14.177 1.00 55.94 85 ALA A O 1
ATOM 663 N N . ARG A 1 86 ? 23.340 0.478 -16.223 1.00 56.94 86 ARG A N 1
ATOM 664 C CA . ARG A 1 86 ? 21.997 1.059 -16.312 1.00 56.94 86 ARG A CA 1
ATOM 665 C C . ARG A 1 86 ? 21.009 -0.045 -16.661 1.00 56.94 86 ARG A C 1
ATOM 667 O O . ARG A 1 86 ? 20.931 -0.469 -17.812 1.00 56.94 86 ARG A O 1
ATOM 674 N N . ILE A 1 87 ? 20.229 -0.494 -15.685 1.00 56.09 87 ILE A N 1
ATOM 675 C CA . ILE A 1 87 ? 19.037 -1.291 -15.981 1.00 56.09 87 ILE A CA 1
ATOM 676 C C . ILE A 1 87 ? 18.027 -0.338 -16.643 1.00 56.09 87 ILE A C 1
ATOM 678 O O . ILE A 1 87 ? 17.808 0.763 -16.131 1.00 56.09 87 ILE A O 1
ATOM 682 N N . PRO A 1 88 ? 17.460 -0.678 -17.816 1.00 52.06 88 PRO A N 1
ATOM 683 C CA . PRO A 1 88 ? 16.620 0.245 -18.561 1.00 52.06 88 PRO A CA 1
ATOM 684 C C . PRO A 1 88 ? 15.395 0.674 -17.745 1.00 52.06 88 PRO A C 1
ATOM 686 O O . PRO A 1 88 ? 14.594 -0.150 -17.315 1.00 52.06 88 PRO A O 1
ATOM 689 N N . LYS A 1 89 ? 15.212 1.995 -17.653 1.00 52.84 89 LYS A N 1
ATOM 690 C CA . LYS A 1 89 ? 14.097 2.751 -17.045 1.00 52.84 89 LYS A CA 1
ATOM 691 C C . LYS A 1 89 ? 12.678 2.332 -17.489 1.00 52.84 89 LYS A C 1
ATOM 693 O O . LYS A 1 89 ? 11.682 2.861 -17.004 1.00 52.84 89 LYS A O 1
ATOM 698 N N . LYS A 1 90 ? 12.533 1.414 -18.445 1.00 46.34 90 LYS A N 1
ATOM 699 C CA . LYS A 1 90 ? 11.281 1.182 -19.172 1.00 46.34 90 LYS A CA 1
ATOM 700 C C . LYS A 1 90 ? 10.594 -0.116 -18.752 1.00 46.34 90 LYS A C 1
ATOM 702 O O . LYS A 1 90 ? 10.491 -1.039 -19.549 1.00 46.34 90 LYS A O 1
ATOM 707 N N . ILE A 1 91 ? 10.098 -0.171 -17.517 1.00 43.97 91 ILE A N 1
ATOM 708 C CA . ILE A 1 91 ? 9.087 -1.178 -17.134 1.00 43.97 91 ILE A CA 1
ATOM 709 C C . ILE A 1 91 ? 7.755 -0.533 -16.703 1.00 43.97 91 ILE A C 1
ATOM 711 O O . ILE A 1 91 ? 6.732 -1.201 -16.724 1.00 43.97 91 ILE A O 1
ATOM 715 N N . MET A 1 92 ? 7.694 0.770 -16.398 1.00 48.25 92 MET A N 1
ATOM 716 C CA . MET A 1 92 ? 6.515 1.359 -15.730 1.00 48.25 92 MET A CA 1
ATOM 717 C C . MET A 1 92 ? 6.013 2.666 -16.364 1.00 48.25 92 MET A C 1
ATOM 719 O O . MET A 1 92 ? 5.564 3.564 -15.664 1.00 48.25 92 MET A O 1
ATOM 723 N N . GLY A 1 93 ? 6.090 2.796 -17.691 1.00 39.66 93 GLY A N 1
ATOM 724 C CA . GLY A 1 93 ? 5.433 3.910 -18.389 1.00 39.66 93 GLY A CA 1
ATOM 725 C C . GLY A 1 93 ? 3.902 3.818 -18.395 1.00 39.66 93 GLY A C 1
ATOM 726 O O . GLY A 1 93 ? 3.261 4.852 -18.478 1.00 39.66 93 GLY A O 1
ATOM 727 N N . ASP A 1 94 ? 3.335 2.611 -18.260 1.00 43.34 94 ASP A N 1
ATOM 728 C CA . ASP A 1 94 ? 1.912 2.355 -18.541 1.00 43.34 94 ASP A CA 1
ATOM 729 C C . ASP A 1 94 ? 1.233 1.360 -17.580 1.00 43.34 94 ASP A C 1
ATOM 731 O O . ASP A 1 94 ? 0.176 0.827 -17.905 1.00 43.34 94 ASP A O 1
ATOM 735 N N . LEU A 1 95 ? 1.771 1.090 -16.383 1.00 46.81 95 LEU A N 1
ATOM 736 C CA . LEU A 1 95 ? 0.995 0.332 -15.385 1.00 46.81 95 LEU A CA 1
ATOM 737 C C . LEU A 1 95 ? 0.233 1.280 -14.461 1.00 46.81 95 LEU A C 1
ATOM 739 O O . LEU A 1 95 ? 0.429 1.325 -13.250 1.00 46.81 95 LEU A O 1
ATOM 743 N N . PHE A 1 96 ? -0.646 2.060 -15.085 1.00 43.12 96 PHE A N 1
ATOM 744 C CA . PHE A 1 96 ? -1.736 2.740 -14.408 1.00 43.12 96 PHE A CA 1
ATOM 745 C C . PHE A 1 96 ? -2.792 1.672 -14.105 1.00 43.12 96 PHE A C 1
ATOM 747 O O . PHE A 1 96 ? -3.639 1.370 -14.943 1.00 43.12 96 PHE A O 1
ATOM 754 N N . PHE A 1 97 ? -2.723 1.040 -12.932 1.00 46.06 97 PHE A N 1
ATOM 755 C CA . PHE A 1 97 ? -3.856 0.249 -12.459 1.00 46.06 97 PHE A CA 1
ATOM 756 C C . PHE A 1 97 ? -4.915 1.223 -11.933 1.00 46.06 97 PHE A C 1
ATOM 758 O O . PHE A 1 97 ? -4.985 1.513 -10.743 1.00 46.06 97 PHE A O 1
ATOM 765 N N . LEU A 1 98 ? -5.683 1.797 -12.861 1.00 43.34 98 LEU A N 1
ATOM 766 C CA . LEU A 1 98 ? -6.944 2.458 -12.553 1.00 43.34 98 LEU A CA 1
ATOM 767 C C . LEU A 1 98 ? -8.006 1.380 -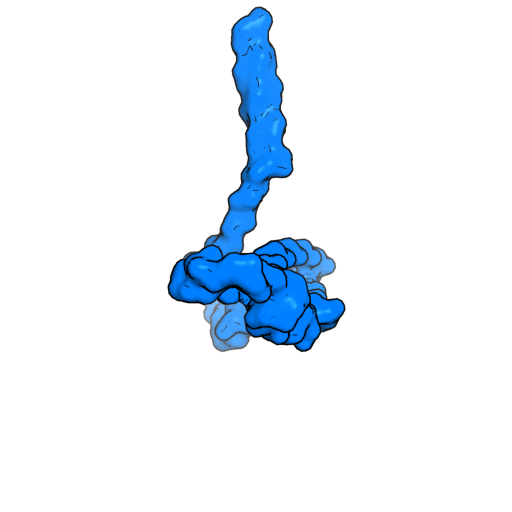12.361 1.00 43.34 98 LEU A C 1
ATOM 769 O O . LEU A 1 98 ? -8.399 0.719 -13.321 1.00 43.34 98 LEU A O 1
ATOM 773 N N . MET A 1 99 ? -8.495 1.262 -11.134 1.00 44.34 99 MET A N 1
ATOM 774 C CA . MET A 1 99 ? -9.878 0.874 -10.850 1.00 44.34 99 MET A CA 1
ATOM 775 C C . MET A 1 99 ? -10.470 1.880 -9.887 1.00 44.34 99 MET A C 1
ATOM 777 O O . MET A 1 99 ? -9.755 2.239 -8.930 1.00 44.34 99 MET A O 1
#

Secondary structure (DSSP, 8-state):
-HHHHHHHHHHHHHTT--PPP-GGGTTSTT-HHHHHTT-GGGGTT-SSS--------------------TTTTTSTT--TTTTS----STT-SS-----

pLDDT: mean 70.6, std 15.33, range [39.66, 91.0]